Protein AF-A0A9D8PZT4-F1 (afdb_monomer_lite)

Foldseek 3Di:
DEEPVCVVVVVVLLVVLVVCLVQLHQDDDDDPDQQLPPYDYDPCNVSSVVSNVSVVVSPDPVSVPDDTHD

InterPro domains:
  IPR005654 ATPase, AFG1-like [PF03969] (3-65)
  IPR005654 ATPase, AFG1-like [PTHR12169] (2-40)

pLDDT: mean 94.0, std 6.16, range [60.03, 98.19]

Structure (mmCIF, N/CA/C/O backbone):
data_AF-A0A9D8PZT4-F1
#
_entry.id   AF-A0A9D8PZT4-F1
#
loop_
_atom_site.group_PDB
_atom_site.id
_atom_site.type_symbol
_atom_site.label_atom_id
_atom_site.label_alt_id
_atom_site.label_comp_id
_atom_site.label_asym_id
_atom_site.label_entity_id
_atom_site.label_seq_id
_atom_site.pdbx_PDB_ins_code
_atom_site.Cartn_x
_atom_site.Cartn_y
_atom_site.Cartn_z
_atom_site.occupancy
_atom_site.B_iso_or_equiv
_atom_site.auth_seq_id
_atom_site.auth_comp_id
_atom_site.auth_asym_id
_atom_site.auth_atom_id
_atom_site.pdbx_PDB_model_num
ATOM 1 N N . HIS A 1 1 ? 1.553 -8.228 -8.916 1.00 92.00 1 HIS A N 1
ATOM 2 C CA . HIS A 1 1 ? 2.767 -7.498 -9.311 1.00 92.00 1 HIS A CA 1
ATOM 3 C C . HIS A 1 1 ? 2.433 -6.531 -10.442 1.00 92.00 1 HIS A C 1
ATOM 5 O O . HIS A 1 1 ? 1.691 -6.909 -11.348 1.00 92.00 1 HIS A O 1
ATOM 11 N N . PHE A 1 2 ? 2.930 -5.299 -10.379 1.00 95.88 2 PHE A N 1
ATOM 12 C CA . PHE A 1 2 ? 2.707 -4.243 -11.361 1.00 95.88 2 PHE A CA 1
ATOM 13 C C . PHE A 1 2 ? 4.017 -3.852 -12.047 1.00 95.88 2 PHE A C 1
ATOM 15 O O . PHE A 1 2 ? 5.047 -3.704 -11.398 1.00 95.88 2 PHE A O 1
ATOM 22 N N . ASP A 1 3 ? 3.972 -3.659 -13.355 1.00 94.81 3 ASP A N 1
ATOM 23 C CA . ASP A 1 3 ? 5.111 -3.323 -14.198 1.00 94.81 3 ASP A CA 1
ATOM 24 C C . ASP A 1 3 ? 4.673 -2.407 -15.356 1.00 94.81 3 ASP A C 1
ATOM 26 O O . ASP A 1 3 ? 3.534 -1.933 -15.430 1.00 94.81 3 ASP A O 1
ATOM 30 N N . ARG A 1 4 ? 5.584 -2.166 -16.304 1.00 94.56 4 ARG A N 1
ATOM 31 C CA . ARG A 1 4 ? 5.322 -1.323 -17.479 1.00 94.56 4 ARG A CA 1
ATOM 32 C C . ARG A 1 4 ? 4.165 -1.804 -18.372 1.00 94.56 4 ARG A C 1
ATOM 34 O O . ARG A 1 4 ? 3.679 -1.016 -19.179 1.00 94.56 4 ARG A O 1
ATOM 41 N N . MET A 1 5 ? 3.751 -3.071 -18.287 1.00 95.75 5 MET A N 1
ATOM 42 C CA . MET A 1 5 ? 2.691 -3.660 -19.117 1.00 95.75 5 MET A CA 1
ATOM 43 C C . MET A 1 5 ? 1.297 -3.494 -18.511 1.00 95.75 5 MET A C 1
ATOM 45 O O . MET A 1 5 ? 0.308 -3.661 -19.221 1.00 95.75 5 MET A O 1
ATOM 49 N N . ASN A 1 6 ? 1.186 -3.135 -17.229 1.00 95.69 6 ASN A N 1
ATOM 50 C CA . ASN A 1 6 ? -0.101 -3.003 -16.540 1.00 95.69 6 ASN A CA 1
ATOM 51 C C . ASN A 1 6 ? -0.245 -1.696 -15.741 1.00 95.69 6 ASN A C 1
ATOM 53 O O . ASN A 1 6 ? -1.017 -1.604 -14.787 1.00 95.69 6 ASN A O 1
ATOM 57 N N . GLU A 1 7 ? 0.436 -0.648 -16.188 1.00 95.69 7 GLU A N 1
ATOM 58 C CA . GLU A 1 7 ? 0.441 0.683 -15.582 1.00 95.69 7 GLU A CA 1
ATOM 59 C C . GLU A 1 7 ? -0.948 1.283 -15.301 1.00 95.69 7 GLU A C 1
ATOM 61 O O . GLU A 1 7 ? -1.153 1.930 -14.277 1.00 95.69 7 GLU A O 1
ATOM 66 N N . ASP A 1 8 ? -1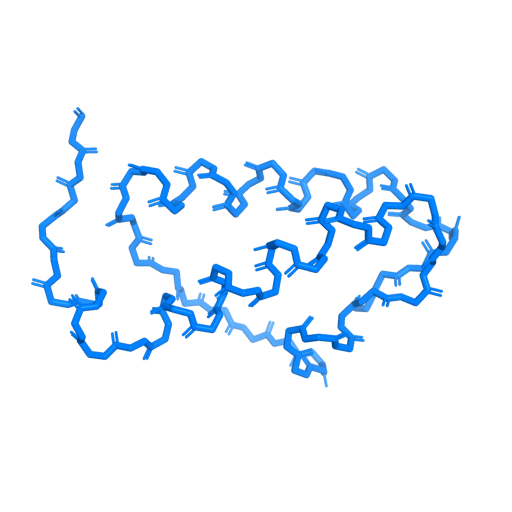.926 1.078 -16.187 1.00 97.06 8 ASP A N 1
ATOM 67 C CA . ASP A 1 8 ? -3.283 1.576 -15.946 1.00 97.06 8 ASP A CA 1
ATOM 68 C C . ASP A 1 8 ? -3.959 0.859 -14.774 1.00 97.06 8 ASP A C 1
ATOM 70 O O . ASP A 1 8 ? -4.731 1.474 -14.036 1.00 97.06 8 ASP A O 1
ATOM 74 N N . ALA A 1 9 ? -3.659 -0.427 -14.576 1.00 97.12 9 ALA A N 1
ATOM 75 C CA . ALA A 1 9 ? -4.107 -1.168 -13.405 1.00 97.12 9 ALA A CA 1
ATOM 76 C C . ALA A 1 9 ? -3.365 -0.702 -12.146 1.00 97.12 9 ALA A C 1
ATOM 78 O O . ALA A 1 9 ? -4.014 -0.496 -11.124 1.00 97.12 9 ALA A O 1
ATOM 79 N N . ALA A 1 10 ? -2.055 -0.450 -12.239 1.00 97.06 10 ALA A N 1
ATOM 80 C CA . ALA A 1 10 ? -1.266 0.114 -11.145 1.00 97.06 10 ALA A CA 1
ATOM 81 C C . ALA A 1 10 ? -1.832 1.468 -10.690 1.00 97.06 10 ALA A C 1
ATOM 83 O O . ALA A 1 10 ? -2.061 1.677 -9.505 1.00 97.06 10 ALA A O 1
ATOM 84 N N . ARG A 1 11 ? -2.167 2.357 -11.632 1.00 97.75 11 ARG A N 1
ATOM 85 C CA . ARG A 1 11 ? -2.794 3.653 -11.336 1.00 97.75 11 ARG A CA 1
ATOM 86 C C . ARG A 1 11 ? -4.161 3.509 -10.663 1.00 97.75 11 ARG A C 1
ATOM 88 O O . ARG A 1 11 ? -4.436 4.214 -9.700 1.00 97.75 11 ARG A O 1
ATOM 95 N N . ARG A 1 12 ? -5.017 2.595 -11.137 1.00 98.19 12 ARG A N 1
ATOM 96 C CA . ARG A 1 12 ? -6.306 2.319 -10.474 1.00 98.19 12 ARG A CA 1
ATOM 97 C C . ARG A 1 12 ? -6.119 1.751 -9.070 1.00 98.19 12 ARG A C 1
ATOM 99 O O . ARG A 1 12 ? -6.894 2.090 -8.186 1.00 98.19 12 ARG A O 1
ATOM 106 N N . PHE A 1 13 ? -5.103 0.915 -8.873 1.00 97.69 13 PHE A N 1
ATOM 107 C CA . PHE A 1 13 ? -4.769 0.370 -7.564 1.00 97.69 13 PHE A CA 1
ATOM 108 C C . PHE A 1 13 ? -4.320 1.468 -6.595 1.00 97.69 13 PHE A C 1
ATOM 110 O O . PHE A 1 13 ? -4.849 1.526 -5.494 1.00 97.69 13 PHE A O 1
ATOM 117 N N . VAL A 1 14 ? -3.442 2.383 -7.024 1.00 98.19 14 VAL A N 1
ATOM 118 C CA . VAL A 1 14 ? -3.067 3.570 -6.231 1.00 98.19 14 VAL A CA 1
ATOM 119 C C . VAL A 1 14 ? -4.312 4.348 -5.799 1.00 98.19 14 VAL A C 1
ATOM 121 O O . VAL A 1 14 ? -4.509 4.561 -4.608 1.00 98.19 14 VAL A O 1
ATOM 124 N N . ASN A 1 15 ? -5.195 4.689 -6.743 1.00 98.19 15 ASN A N 1
ATOM 125 C CA . ASN A 1 15 ? -6.413 5.443 -6.431 1.00 98.19 15 ASN A CA 1
ATOM 126 C C . ASN A 1 15 ? -7.333 4.698 -5.448 1.00 98.19 15 ASN A C 1
ATOM 128 O O . ASN A 1 15 ? -7.932 5.317 -4.577 1.00 98.19 15 ASN A O 1
ATOM 132 N N . LEU A 1 16 ? -7.455 3.373 -5.581 1.00 98.19 16 LEU A N 1
ATOM 133 C CA . LEU A 1 16 ? -8.239 2.555 -4.657 1.00 98.19 16 LEU A CA 1
ATOM 134 C C . LEU A 1 16 ? -7.658 2.604 -3.239 1.00 98.19 16 LEU A C 1
ATOM 136 O O . LEU A 1 16 ? -8.411 2.779 -2.287 1.00 98.19 16 LEU A O 1
ATOM 140 N N . ILE A 1 17 ? -6.341 2.439 -3.094 1.00 98.06 17 ILE A N 1
ATOM 141 C CA . ILE A 1 17 ? -5.690 2.492 -1.782 1.00 98.06 17 ILE A CA 1
ATOM 142 C C . ILE A 1 17 ? -5.819 3.883 -1.167 1.00 98.06 17 ILE A C 1
ATOM 144 O O . ILE A 1 17 ? -6.087 3.969 0.025 1.00 98.06 17 ILE A O 1
ATOM 148 N N . ASP A 1 18 ? -5.690 4.947 -1.959 1.00 97.56 18 ASP A N 1
ATOM 149 C CA . ASP A 1 18 ? -5.876 6.320 -1.482 1.00 97.56 18 ASP A CA 1
ATOM 150 C C . ASP A 1 18 ? -7.287 6.523 -0.897 1.00 97.56 18 ASP A C 1
ATOM 152 O O . ASP A 1 18 ? -7.418 6.944 0.250 1.00 97.56 18 ASP A O 1
ATOM 156 N N . GLU A 1 19 ? -8.338 6.124 -1.619 1.00 97.56 19 GLU A N 1
ATOM 157 C CA . GLU A 1 19 ? -9.726 6.246 -1.145 1.00 97.56 19 GLU A CA 1
ATOM 158 C C . GLU A 1 19 ? -10.013 5.400 0.104 1.00 97.56 19 GLU A C 1
ATOM 160 O O . GLU A 1 19 ? -10.672 5.858 1.038 1.00 97.56 19 GLU A O 1
ATOM 165 N N . LEU A 1 20 ? -9.524 4.156 0.151 1.00 96.56 20 LEU A N 1
ATOM 166 C CA . LEU A 1 20 ? -9.690 3.304 1.334 1.00 96.56 20 LEU A CA 1
ATOM 167 C C . LEU A 1 20 ? -8.946 3.883 2.537 1.00 96.56 20 LEU A C 1
ATOM 169 O O . LEU A 1 20 ? -9.482 3.888 3.647 1.00 96.56 20 LEU A O 1
ATOM 173 N N . TYR A 1 21 ? -7.739 4.397 2.300 1.00 96.06 21 TYR A N 1
ATOM 174 C CA . TYR A 1 21 ? -6.905 4.989 3.327 1.00 96.06 21 TYR A CA 1
ATOM 175 C C . TYR A 1 21 ? -7.566 6.226 3.944 1.00 96.06 21 TYR A C 1
ATOM 177 O O . TYR A 1 21 ? -7.721 6.292 5.166 1.00 96.06 21 TYR A O 1
ATOM 185 N N . ASP A 1 22 ? -8.022 7.159 3.104 1.00 95.25 22 ASP A N 1
ATOM 186 C CA . ASP A 1 22 ? -8.635 8.427 3.520 1.00 95.25 22 ASP A CA 1
ATOM 187 C C . ASP A 1 22 ? -9.951 8.218 4.286 1.00 95.25 22 ASP A C 1
ATOM 189 O O . ASP A 1 22 ? -10.290 8.981 5.199 1.00 95.25 22 ASP A O 1
ATOM 193 N N . ARG A 1 23 ? -10.678 7.145 3.955 1.00 94.75 23 ARG A N 1
ATOM 194 C CA . ARG A 1 23 ? -11.919 6.743 4.632 1.00 94.75 23 ARG A CA 1
ATOM 195 C C . ARG A 1 23 ? -11.695 5.842 5.845 1.00 94.75 23 ARG A C 1
ATOM 197 O O . ARG A 1 23 ? -12.663 5.458 6.499 1.00 94.75 23 ARG A O 1
ATOM 204 N N . GLN A 1 24 ? -10.443 5.524 6.169 1.00 94.12 24 GLN A N 1
ATOM 205 C CA . GLN A 1 24 ? -10.078 4.658 7.292 1.00 94.12 24 GLN A CA 1
ATOM 206 C C . GLN A 1 24 ? -10.746 3.280 7.193 1.00 94.12 24 GLN A C 1
ATOM 208 O O . GLN A 1 24 ? -11.248 2.756 8.180 1.00 94.12 24 GLN A O 1
ATOM 213 N N . VAL A 1 25 ? -10.825 2.727 5.978 1.00 94.44 25 VAL A N 1
ATOM 214 C CA . VAL A 1 25 ? -11.465 1.434 5.712 1.00 94.44 25 VAL A CA 1
ATOM 215 C C . VAL A 1 25 ? -10.445 0.313 5.850 1.00 94.44 25 VAL A C 1
ATOM 217 O O . VAL A 1 25 ? -9.398 0.314 5.203 1.00 94.44 25 VAL A O 1
ATOM 220 N N . ASN A 1 26 ? -10.801 -0.704 6.631 1.00 93.44 26 ASN A N 1
ATOM 221 C CA . ASN A 1 26 ? -9.981 -1.900 6.772 1.00 93.44 26 ASN A CA 1
ATOM 222 C C . ASN A 1 26 ? -9.965 -2.724 5.473 1.00 93.44 26 ASN A C 1
ATOM 224 O O . ASN A 1 26 ? -11.007 -3.164 4.981 1.00 93.44 26 ASN A O 1
ATOM 228 N N . LEU A 1 27 ? -8.765 -2.968 4.939 1.00 94.06 27 LEU A N 1
ATOM 229 C CA . LEU A 1 27 ? -8.530 -3.788 3.751 1.00 94.06 27 LEU A CA 1
ATOM 230 C C . LEU A 1 27 ? -7.930 -5.139 4.149 1.00 94.06 27 LEU A C 1
ATOM 232 O O . LEU A 1 27 ? -6.886 -5.197 4.794 1.00 94.06 27 LEU A O 1
ATOM 236 N N . VAL A 1 28 ? -8.548 -6.230 3.694 1.00 94.00 28 VAL A N 1
ATOM 237 C CA . VAL A 1 28 ? -7.988 -7.584 3.794 1.00 94.00 28 VAL A CA 1
ATOM 238 C C . VAL A 1 28 ? -7.766 -8.120 2.385 1.00 94.00 28 VAL A C 1
ATOM 240 O O . VAL A 1 28 ? -8.717 -8.334 1.635 1.00 94.00 28 VAL A O 1
ATOM 243 N N . CYS A 1 29 ? -6.508 -8.339 2.013 1.00 93.69 29 CYS A N 1
ATOM 244 C CA . CYS A 1 29 ? -6.134 -8.906 0.721 1.00 93.69 29 CYS A CA 1
ATOM 245 C C . CYS A 1 29 ? -4.835 -9.709 0.821 1.00 93.69 29 CYS A C 1
ATOM 247 O O . CYS A 1 29 ? -4.049 -9.533 1.750 1.00 93.69 29 CYS A O 1
ATOM 249 N N . THR A 1 30 ? -4.587 -10.560 -0.170 1.00 95.25 30 THR A N 1
ATOM 250 C CA . THR A 1 30 ? -3.299 -11.235 -0.355 1.00 95.25 30 THR A CA 1
ATOM 251 C C . THR A 1 30 ? -2.578 -10.650 -1.561 1.00 95.25 30 THR A C 1
ATOM 253 O O . THR A 1 30 ? -3.203 -10.143 -2.495 1.00 95.25 30 THR A O 1
ATOM 256 N N . ALA A 1 31 ? -1.251 -10.713 -1.544 1.00 94.69 31 ALA A N 1
ATOM 257 C CA . ALA A 1 31 ? -0.430 -10.290 -2.664 1.00 94.69 31 ALA A CA 1
ATOM 258 C C . ALA A 1 31 ? 0.812 -11.175 -2.785 1.00 94.69 31 ALA A C 1
ATOM 260 O O . ALA A 1 31 ? 1.246 -11.787 -1.812 1.00 94.69 31 ALA A O 1
ATOM 261 N N . GLN A 1 32 ? 1.359 -11.249 -3.997 1.00 92.69 32 GLN A N 1
ATOM 262 C CA . GLN A 1 32 ? 2.533 -12.070 -4.300 1.00 92.69 32 GLN A CA 1
ATOM 263 C C . GLN A 1 32 ? 3.820 -11.530 -3.655 1.00 92.69 32 GLN A C 1
ATO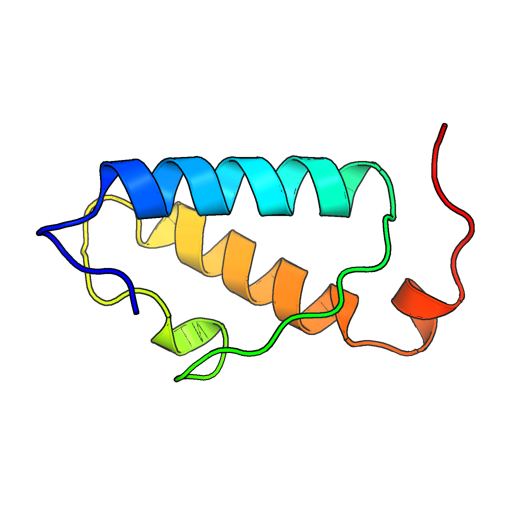M 265 O O . GLN A 1 32 ? 4.685 -12.318 -3.289 1.00 92.69 32 GLN A O 1
ATOM 270 N N . ASP A 1 33 ? 3.923 -10.209 -3.492 1.00 95.44 33 ASP A N 1
ATOM 271 C CA . ASP A 1 33 ? 5.105 -9.507 -2.985 1.00 95.44 33 ASP A CA 1
ATOM 272 C C . ASP A 1 33 ? 4.702 -8.523 -1.867 1.00 95.44 33 ASP A C 1
ATOM 274 O O . ASP A 1 33 ? 3.546 -8.083 -1.832 1.00 95.44 33 ASP A O 1
ATOM 278 N N . PRO A 1 34 ? 5.622 -8.130 -0.962 1.00 95.56 34 PRO A N 1
ATOM 279 C CA . PRO A 1 34 ? 5.354 -7.079 0.019 1.00 95.56 34 PRO A CA 1
ATOM 280 C C . PRO A 1 34 ? 5.115 -5.716 -0.662 1.00 95.56 34 PRO A C 1
ATOM 282 O O . PRO A 1 34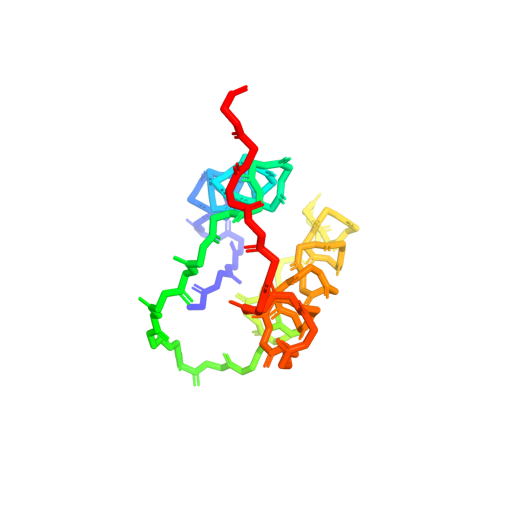 ? 5.604 -5.503 -1.775 1.00 95.56 34 PRO A O 1
ATOM 285 N N . PRO A 1 35 ? 4.437 -4.751 -0.000 1.00 96.50 35 PRO A N 1
ATOM 286 C CA . PRO A 1 35 ? 4.019 -3.492 -0.626 1.00 96.50 35 PRO A CA 1
ATOM 287 C C . PRO A 1 35 ? 5.105 -2.727 -1.406 1.00 96.50 35 PRO A C 1
ATOM 289 O O . PRO A 1 35 ? 4.817 -2.314 -2.530 1.00 96.50 35 PRO A O 1
ATOM 292 N N . PRO A 1 36 ? 6.356 -2.589 -0.910 1.00 96.56 36 PRO A N 1
ATOM 293 C CA . PRO A 1 36 ? 7.416 -1.890 -1.646 1.00 96.56 36 PRO A CA 1
ATOM 294 C C . PRO A 1 36 ? 7.852 -2.581 -2.946 1.00 96.56 36 PRO A C 1
ATOM 296 O O . PRO A 1 36 ? 8.457 -1.944 -3.800 1.00 96.56 36 PRO A O 1
ATOM 299 N N . LEU A 1 37 ? 7.566 -3.878 -3.097 1.00 96.81 37 LEU A N 1
ATOM 300 C CA . LEU A 1 37 ? 7.953 -4.695 -4.251 1.00 96.81 37 LEU A CA 1
ATOM 301 C C . LEU A 1 37 ? 6.781 -4.977 -5.201 1.00 96.81 37 LEU A C 1
ATOM 303 O O . LEU A 1 37 ? 6.952 -5.669 -6.203 1.00 96.81 37 LEU A O 1
ATOM 307 N N . LEU A 1 38 ? 5.592 -4.431 -4.926 1.00 96.25 38 LEU A N 1
ATOM 308 C CA . LEU A 1 38 ? 4.420 -4.630 -5.776 1.00 96.25 38 LEU A CA 1
ATOM 309 C C . LEU A 1 38 ? 4.502 -3.896 -7.115 1.00 96.25 38 LEU A C 1
ATOM 311 O O . LEU A 1 38 ? 3.717 -4.236 -7.999 1.00 96.25 38 LEU A O 1
ATOM 315 N N . TYR A 1 39 ? 5.411 -2.931 -7.278 1.00 97.00 39 TYR A N 1
ATOM 316 C CA . TYR A 1 39 ? 5.595 -2.163 -8.509 1.00 97.00 39 TYR A CA 1
ATOM 317 C C . TYR A 1 39 ? 7.064 -2.113 -8.932 1.00 97.00 39 TYR A C 1
ATOM 319 O O . TYR A 1 39 ? 7.928 -1.722 -8.154 1.00 97.00 39 TYR A O 1
ATOM 327 N N . SER A 1 40 ? 7.333 -2.476 -10.185 1.00 96.06 40 SER A N 1
ATOM 328 C CA . SER A 1 40 ? 8.669 -2.483 -10.798 1.00 96.06 40 SER A CA 1
ATOM 329 C C . SER A 1 40 ? 8.804 -1.522 -11.988 1.00 96.06 40 SER A C 1
ATOM 331 O O . SER A 1 40 ? 9.836 -1.495 -12.662 1.00 96.06 40 SER A O 1
ATOM 333 N N . GLY A 1 41 ? 7.772 -0.722 -12.274 1.00 92.94 41 GLY A N 1
ATOM 334 C CA . GLY A 1 41 ? 7.837 0.326 -13.292 1.00 92.94 41 GLY A CA 1
ATOM 335 C C . GLY A 1 41 ? 8.512 1.608 -12.787 1.00 92.94 41 GLY A C 1
ATOM 336 O O . GLY A 1 41 ? 8.865 1.745 -11.619 1.00 92.94 41 GLY A O 1
ATOM 337 N N . THR A 1 42 ? 8.682 2.585 -13.678 1.00 94.38 42 THR A N 1
ATOM 338 C CA . THR A 1 42 ? 9.303 3.882 -13.344 1.00 94.38 42 THR A CA 1
ATOM 339 C C . THR A 1 42 ? 8.312 5.041 -13.330 1.00 94.38 42 THR A C 1
ATOM 341 O O . THR A 1 42 ? 8.500 6.009 -12.597 1.00 94.38 42 THR A O 1
ATOM 344 N N . ARG A 1 43 ? 7.233 4.961 -14.115 1.00 94.88 43 ARG A N 1
ATOM 345 C CA . ARG A 1 43 ? 6.319 6.086 -14.357 1.00 94.88 43 ARG A CA 1
ATOM 346 C C . ARG A 1 43 ? 5.475 6.456 -13.138 1.00 94.88 43 ARG A C 1
ATOM 348 O O . ARG A 1 43 ? 5.192 7.631 -12.932 1.00 94.88 43 ARG A O 1
ATOM 355 N N . LEU A 1 44 ? 5.090 5.472 -12.333 1.00 95.69 44 LEU A N 1
ATOM 356 C CA . LEU A 1 44 ? 4.293 5.656 -11.120 1.00 95.69 44 LEU A CA 1
ATOM 357 C C . LEU A 1 44 ? 5.124 5.499 -9.844 1.00 95.69 44 LEU A C 1
ATOM 359 O O . LEU A 1 44 ? 4.539 5.472 -8.769 1.00 95.69 44 LEU A O 1
ATOM 363 N N . ALA A 1 45 ? 6.459 5.433 -9.932 1.00 95.31 45 ALA A N 1
ATOM 364 C CA . ALA A 1 45 ? 7.326 5.060 -8.810 1.00 95.31 45 ALA A CA 1
ATOM 365 C C . ALA A 1 45 ? 7.045 5.879 -7.539 1.00 95.31 45 ALA A C 1
ATOM 367 O O . ALA A 1 45 ? 6.765 5.306 -6.491 1.00 95.31 45 ALA A O 1
ATOM 368 N N . GLY A 1 46 ? 6.989 7.211 -7.646 1.00 96.44 46 GLY A N 1
ATOM 369 C CA . GLY A 1 46 ? 6.703 8.069 -6.489 1.00 96.44 46 GLY A CA 1
ATOM 370 C C . GLY A 1 46 ? 5.268 7.958 -5.955 1.00 96.44 46 GLY A C 1
ATOM 371 O O . GLY A 1 46 ? 5.033 8.143 -4.765 1.00 96.44 46 GLY A O 1
ATOM 372 N N . ALA A 1 47 ? 4.282 7.659 -6.807 1.00 96.31 47 ALA A N 1
ATOM 373 C CA . ALA A 1 47 ? 2.910 7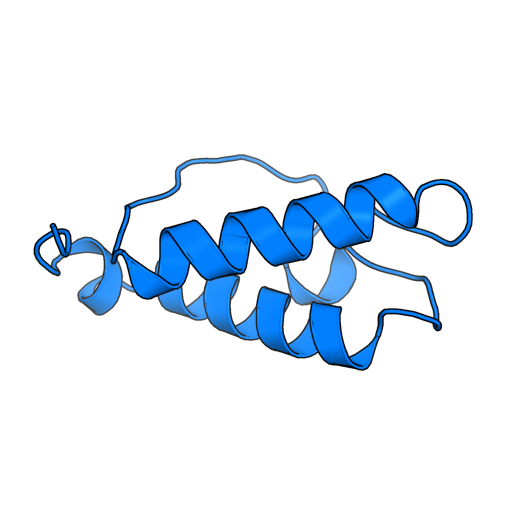.413 -6.351 1.00 96.31 47 ALA A CA 1
ATOM 374 C C . ALA A 1 47 ? 2.792 6.050 -5.655 1.00 96.31 47 ALA A C 1
ATOM 376 O O . ALA A 1 47 ? 2.111 5.916 -4.637 1.00 96.31 47 ALA A O 1
ATOM 377 N N . PHE A 1 48 ? 3.501 5.053 -6.180 1.00 97.06 48 PHE A N 1
ATOM 378 C CA . PHE A 1 48 ? 3.518 3.708 -5.637 1.00 97.06 48 PHE A CA 1
ATOM 379 C C . PHE A 1 48 ? 4.293 3.625 -4.319 1.00 97.06 48 PHE A C 1
ATOM 381 O O . PHE A 1 48 ? 3.866 2.906 -3.426 1.00 97.06 48 PHE A O 1
ATOM 388 N N . GLU A 1 49 ? 5.356 4.412 -4.143 1.00 97.50 49 GLU A N 1
ATOM 389 C CA . GLU A 1 49 ? 6.058 4.543 -2.861 1.00 97.50 49 GLU A CA 1
ATOM 390 C C . GLU A 1 49 ? 5.104 5.016 -1.752 1.00 97.50 49 GLU A C 1
ATOM 392 O O . GLU A 1 49 ? 4.974 4.354 -0.724 1.00 97.50 49 GLU A O 1
ATOM 397 N N . ARG A 1 50 ? 4.329 6.082 -2.001 1.00 97.94 50 ARG A N 1
ATOM 398 C CA . ARG A 1 50 ? 3.295 6.544 -1.055 1.00 97.94 50 ARG A CA 1
ATOM 399 C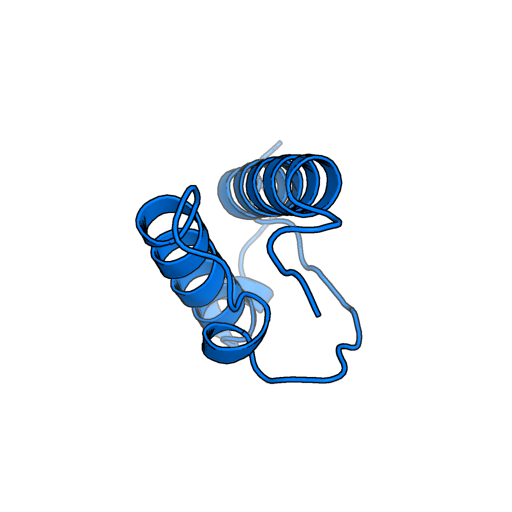 C . ARG A 1 50 ? 2.218 5.491 -0.804 1.00 97.94 50 ARG A C 1
ATOM 401 O O . ARG A 1 50 ? 1.745 5.341 0.318 1.00 97.94 50 ARG A O 1
ATOM 408 N N . THR A 1 51 ? 1.825 4.764 -1.847 1.00 98.00 51 THR A N 1
ATOM 409 C CA . THR A 1 51 ? 0.850 3.666 -1.745 1.00 98.00 51 THR A CA 1
ATOM 410 C C . THR A 1 51 ? 1.386 2.537 -0.867 1.00 98.00 51 THR A C 1
ATOM 412 O O . THR A 1 51 ? 0.663 2.022 -0.018 1.00 98.00 51 THR A O 1
ATOM 415 N N . ALA A 1 52 ? 2.662 2.181 -1.018 1.00 97.75 52 ALA A N 1
ATOM 416 C CA . ALA A 1 52 ? 3.320 1.170 -0.205 1.00 97.75 52 ALA A CA 1
ATOM 417 C C . ALA A 1 52 ? 3.397 1.591 1.268 1.00 97.75 52 ALA A C 1
ATOM 419 O O . ALA A 1 52 ? 3.086 0.777 2.135 1.00 97.75 52 ALA A O 1
ATOM 420 N N . SER A 1 53 ? 3.731 2.854 1.559 1.00 98.00 53 SER A N 1
ATOM 421 C CA . SER A 1 53 ? 3.707 3.384 2.930 1.00 98.00 53 SER A CA 1
ATOM 422 C C . SER A 1 53 ? 2.318 3.278 3.563 1.00 98.00 53 SER A C 1
ATOM 424 O O . SER A 1 53 ? 2.204 2.766 4.673 1.00 98.00 53 SER A O 1
ATOM 426 N N . ARG A 1 54 ? 1.259 3.664 2.837 1.00 97.56 54 ARG A N 1
ATOM 427 C CA . ARG A 1 54 ? -0.127 3.531 3.317 1.00 97.56 54 ARG A CA 1
ATOM 428 C C . ARG A 1 54 ? -0.504 2.082 3.585 1.00 97.56 54 ARG A C 1
ATOM 430 O O . ARG A 1 54 ? -1.032 1.779 4.642 1.00 97.56 54 ARG A O 1
ATOM 437 N N . LEU A 1 55 ? -0.185 1.171 2.668 1.00 97.31 55 LEU A N 1
ATOM 438 C CA . LEU A 1 55 ? -0.438 -0.259 2.862 1.00 97.31 55 LEU A CA 1
ATOM 439 C C . LEU A 1 55 ? 0.267 -0.815 4.104 1.00 97.31 55 LEU A C 1
ATOM 441 O O . LEU A 1 55 ? -0.272 -1.708 4.750 1.00 97.31 55 LEU A O 1
ATOM 445 N N . ILE A 1 56 ? 1.466 -0.328 4.431 1.00 97.00 56 ILE A N 1
ATOM 446 C CA . ILE A 1 56 ? 2.185 -0.711 5.655 1.00 97.00 56 ILE A CA 1
ATOM 447 C C . ILE A 1 56 ? 1.472 -0.151 6.891 1.00 97.00 56 ILE A C 1
ATOM 449 O O . ILE A 1 56 ? 1.254 -0.881 7.852 1.00 97.00 56 ILE A O 1
ATOM 453 N N . GLU A 1 57 ? 1.058 1.113 6.859 1.00 96.62 57 GLU A N 1
ATOM 454 C CA . GLU A 1 57 ? 0.326 1.748 7.958 1.00 96.62 57 GLU A CA 1
ATOM 455 C C . GLU A 1 57 ? -1.030 1.078 8.224 1.00 96.62 57 GLU A C 1
ATOM 457 O O . GLU A 1 57 ? -1.365 0.801 9.376 1.00 96.62 57 GLU A O 1
ATOM 462 N N . MET A 1 58 ? -1.752 0.704 7.164 1.00 96.25 58 MET A N 1
ATOM 463 C CA . MET A 1 58 ? -3.030 -0.018 7.226 1.00 96.25 58 MET A CA 1
ATOM 464 C C . MET A 1 58 ? -2.929 -1.404 7.883 1.00 96.25 58 MET A C 1
ATOM 466 O O . MET A 1 58 ? -3.945 -1.961 8.291 1.00 96.25 58 MET A O 1
ATOM 470 N N . GLN A 1 59 ? -1.723 -1.972 7.998 1.00 94.56 59 GLN A N 1
ATOM 471 C CA . GLN A 1 59 ? -1.481 -3.239 8.702 1.00 94.56 59 GLN A CA 1
ATOM 472 C C . GLN A 1 59 ? -1.274 -3.054 10.213 1.00 94.56 59 GLN A C 1
ATOM 474 O O . GLN A 1 59 ? -1.221 -4.041 10.949 1.00 94.56 59 GLN A O 1
ATOM 479 N N . SER A 1 60 ? -1.121 -1.817 10.691 1.00 94.06 60 SER A N 1
ATOM 480 C CA . SER A 1 60 ? -0.912 -1.546 12.111 1.00 94.06 60 SER A CA 1
ATOM 481 C C . SER A 1 60 ? -2.187 -1.782 12.927 1.00 94.06 60 SER A C 1
ATOM 483 O O . SER A 1 60 ? -3.305 -1.536 12.473 1.00 94.06 60 SER A O 1
ATOM 485 N N . ALA A 1 61 ? -2.020 -2.224 14.177 1.00 89.81 61 ALA A N 1
ATOM 486 C CA . ALA A 1 61 ? -3.140 -2.381 15.105 1.00 89.81 61 ALA A CA 1
ATOM 487 C C . ALA A 1 61 ? -3.858 -1.048 15.386 1.00 89.81 61 ALA A C 1
ATOM 489 O O . ALA A 1 61 ? -5.0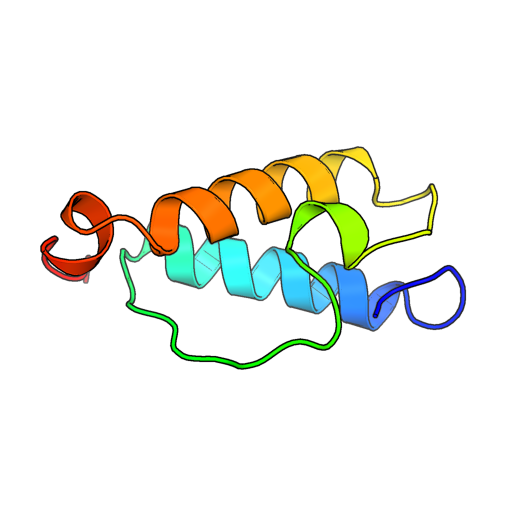62 -1.038 15.622 1.00 89.81 61 ALA A O 1
ATOM 490 N N . GLU A 1 62 ? -3.123 0.067 15.336 1.00 89.50 62 GLU A N 1
ATOM 491 C CA . GLU A 1 62 ? -3.665 1.417 15.490 1.00 89.50 62 GLU A CA 1
ATOM 492 C C . GLU A 1 62 ? -4.630 1.762 14.352 1.00 89.50 62 GLU A C 1
ATOM 494 O O . GLU A 1 62 ? -5.772 2.152 14.605 1.00 89.50 62 GLU A O 1
ATOM 499 N N . TYR A 1 63 ? -4.220 1.523 13.103 1.00 90.12 63 TYR A N 1
ATOM 500 C CA . TYR A 1 63 ? -5.086 1.744 11.950 1.00 90.12 63 TYR A CA 1
ATOM 501 C C . TYR A 1 63 ? -6.336 0.855 12.012 1.00 90.12 63 TYR A C 1
ATOM 503 O O . TYR A 1 63 ? -7.454 1.358 11.920 1.00 90.12 63 TYR A O 1
ATOM 511 N N . LEU A 1 64 ? -6.159 -0.448 12.263 1.00 88.44 64 LEU A N 1
ATOM 512 C CA . LEU A 1 64 ? -7.260 -1.419 12.339 1.00 88.44 64 LEU A CA 1
ATOM 513 C C . LEU A 1 64 ? -8.267 -1.120 13.460 1.00 88.44 64 LEU A C 1
ATOM 515 O O . LEU A 1 64 ? -9.439 -1.487 13.351 1.00 88.44 64 LEU A O 1
ATOM 519 N N . GLY A 1 65 ? -7.809 -0.480 14.540 1.00 84.75 65 GLY A N 1
ATOM 520 C CA . GLY A 1 65 ? -8.631 -0.067 15.676 1.00 84.75 65 GLY A CA 1
ATOM 521 C C . GLY A 1 65 ? -9.362 1.262 15.477 1.00 84.75 65 GLY A C 1
ATOM 522 O O . GLY A 1 65 ? -10.126 1.664 16.357 1.00 84.75 65 GLY A O 1
ATOM 523 N N . THR A 1 66 ? -9.144 1.957 14.357 1.00 82.25 66 THR A N 1
ATOM 524 C CA . THR A 1 66 ? -9.764 3.260 14.110 1.00 82.25 66 THR A CA 1
ATOM 525 C C . THR A 1 66 ? -11.169 3.118 13.512 1.00 82.25 66 THR A C 1
ATOM 527 O O . THR A 1 66 ? -11.434 2.243 12.692 1.00 82.25 66 THR A O 1
ATOM 530 N N . ALA A 1 67 ? -12.100 3.988 13.918 1.00 80.06 67 ALA A N 1
ATOM 531 C CA . ALA A 1 67 ? -13.444 4.021 13.344 1.00 80.06 67 ALA A CA 1
ATOM 532 C C . ALA A 1 67 ? -13.419 4.513 11.886 1.00 80.06 67 ALA A C 1
ATOM 534 O O . ALA A 1 67 ? -12.712 5.468 11.560 1.00 80.06 67 ALA A O 1
ATOM 535 N N . HIS A 1 68 ? -14.233 3.894 11.024 1.00 79.19 68 HIS A N 1
ATOM 536 C CA . HIS A 1 68 ? -14.362 4.300 9.623 1.00 79.19 68 HIS A CA 1
ATOM 537 C C . HIS A 1 68 ? -14.880 5.743 9.512 1.00 79.19 68 HIS A C 1
ATOM 539 O O . HIS A 1 68 ? -15.821 6.135 10.210 1.00 79.19 68 HIS A O 1
ATOM 545 N N . ARG A 1 69 ? -14.301 6.520 8.593 1.00 74.25 69 ARG A N 1
ATOM 546 C CA . ARG A 1 69 ? -14.711 7.898 8.310 1.00 74.25 69 ARG A CA 1
ATOM 547 C C . ARG A 1 69 ? -15.837 7.889 7.270 1.00 74.25 69 ARG A C 1
ATOM 549 O O . ARG A 1 69 ? -15.636 7.438 6.142 1.00 74.25 69 ARG A O 1
ATOM 556 N N . LEU A 1 70 ? -17.026 8.340 7.682 1.00 60.03 70 LEU A N 1
ATOM 557 C CA . LEU A 1 70 ? -18.231 8.422 6.842 1.00 60.03 70 LEU A CA 1
ATOM 558 C C . LEU A 1 70 ? -18.159 9.585 5.849 1.00 60.03 70 LEU A C 1
ATOM 560 O O . LEU A 1 70 ? -17.885 10.718 6.303 1.00 60.03 70 LEU A O 1
#

Organism: NCBI:txid83617

Secondary structure (DSSP, 8-state):
-B-TTSHHHHHHHHHHHHHHHHTT-------SS-GGGSB--STTHHHHHHHHHHHHHTTSHHHHTSPP--

Radius of gyration: 12.28 Å; chains: 1; bounding box: 28×20×35 Å

Sequence (70 aa):
HFDRMNEDAARRFVNLIDELYDRQVNLVCTAQDPPPLLYSGTRLAGAFERTASRLIEMQSAEYLGTAHRL